Protein AF-A0A7V6E0F8-F1 (afdb_monomer_lite)

Structure (mmCIF, N/CA/C/O backbone):
data_AF-A0A7V6E0F8-F1
#
_entry.id   AF-A0A7V6E0F8-F1
#
loop_
_atom_site.group_PDB
_atom_site.id
_atom_site.type_symbol
_atom_site.label_atom_id
_atom_site.label_alt_id
_atom_site.label_comp_id
_atom_site.label_asym_id
_atom_site.label_e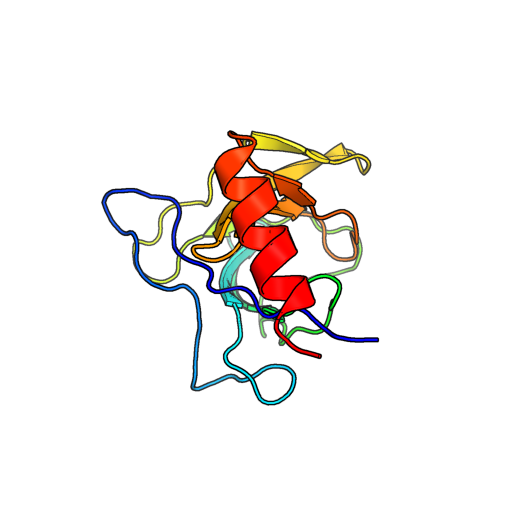ntity_id
_atom_site.label_seq_id
_atom_site.pdbx_PDB_ins_code
_atom_site.Cartn_x
_atom_site.Cartn_y
_atom_site.Cartn_z
_atom_site.occupancy
_atom_site.B_iso_or_equiv
_atom_site.auth_seq_id
_atom_site.auth_comp_id
_atom_site.auth_asym_id
_atom_site.auth_atom_id
_atom_site.pdbx_PDB_model_num
ATOM 1 N N . MET A 1 1 ? -4.487 2.049 -23.190 1.00 54.59 1 MET A N 1
ATOM 2 C CA . MET A 1 1 ? -3.555 2.451 -22.115 1.00 54.59 1 MET A CA 1
ATOM 3 C C . MET A 1 1 ? -3.010 1.185 -21.485 1.00 54.59 1 MET A C 1
ATOM 5 O O . MET A 1 1 ? -3.807 0.317 -21.147 1.00 54.59 1 MET A O 1
ATOM 9 N N . ARG A 1 2 ? -1.687 1.018 -21.435 1.00 66.56 2 ARG A N 1
ATOM 10 C CA . ARG A 1 2 ? -1.066 -0.185 -20.872 1.00 66.56 2 ARG A CA 1
ATOM 11 C C . ARG A 1 2 ? -0.993 -0.015 -19.358 1.00 66.56 2 ARG A C 1
ATOM 13 O O . ARG A 1 2 ? -0.408 0.958 -18.898 1.00 66.56 2 ARG A O 1
ATOM 20 N N . LEU A 1 3 ? -1.631 -0.911 -18.614 1.00 79.12 3 LEU A N 1
ATOM 21 C CA . LEU A 1 3 ? -1.565 -0.913 -17.156 1.00 79.12 3 LEU A CA 1
ATOM 22 C C . LEU A 1 3 ? -0.297 -1.654 -16.729 1.00 79.12 3 LEU A C 1
ATOM 24 O O . LEU A 1 3 ? -0.018 -2.740 -17.239 1.00 79.12 3 LEU A O 1
ATOM 28 N N . PHE A 1 4 ? 0.472 -1.061 -15.820 1.00 88.62 4 PHE A N 1
ATOM 29 C CA . PHE A 1 4 ? 1.694 -1.671 -15.309 1.00 88.62 4 PHE A CA 1
ATOM 30 C C . PHE A 1 4 ? 1.391 -2.468 -14.042 1.00 88.62 4 PHE A C 1
ATOM 32 O O . PHE A 1 4 ? 0.887 -1.906 -13.076 1.00 88.62 4 PHE A O 1
ATOM 39 N N . TYR A 1 5 ? 1.663 -3.770 -14.059 1.00 92.81 5 TYR A N 1
ATOM 40 C CA . TYR A 1 5 ? 1.400 -4.659 -12.929 1.00 92.81 5 TYR A CA 1
ATOM 41 C C . TYR A 1 5 ? 2.552 -4.613 -11.920 1.00 92.81 5 TYR A C 1
ATOM 43 O O . TYR A 1 5 ? 3.710 -4.765 -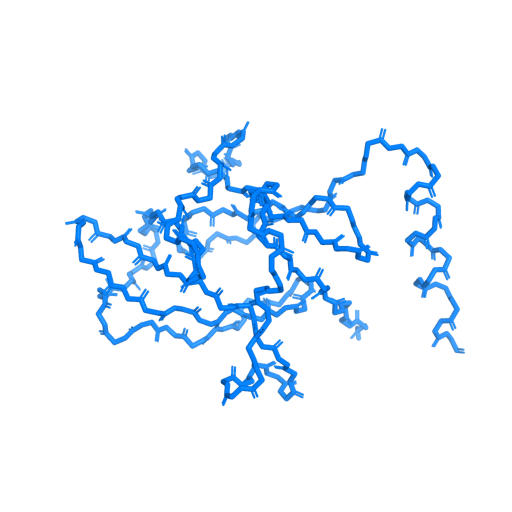12.309 1.00 92.81 5 TYR A O 1
ATOM 51 N N . LEU A 1 6 ? 2.251 -4.405 -10.639 1.00 94.44 6 LEU A N 1
ATOM 52 C CA . LEU A 1 6 ? 3.240 -4.279 -9.571 1.00 94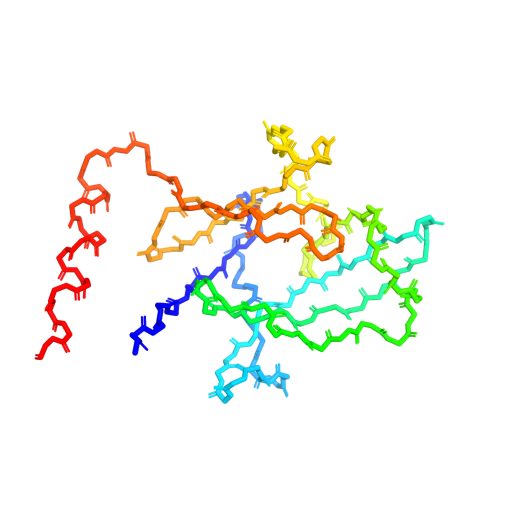.44 6 LEU A CA 1
ATOM 53 C C . LEU A 1 6 ? 3.398 -5.583 -8.792 1.00 94.44 6 LEU A C 1
ATOM 55 O O . LEU A 1 6 ? 2.429 -6.149 -8.295 1.00 94.44 6 LEU A O 1
ATOM 59 N N . GLU A 1 7 ? 4.647 -6.006 -8.609 1.00 95.44 7 GLU A N 1
ATOM 60 C CA . GLU A 1 7 ? 5.000 -7.104 -7.707 1.00 95.44 7 GLU A CA 1
ATOM 61 C C . GLU A 1 7 ? 5.282 -6.543 -6.313 1.00 95.44 7 GLU A C 1
ATOM 63 O O . GLU A 1 7 ? 6.409 -6.151 -5.996 1.00 95.44 7 GLU A O 1
ATOM 68 N N . VAL A 1 8 ? 4.234 -6.448 -5.494 1.00 97.25 8 VAL A N 1
ATOM 69 C CA . VAL A 1 8 ? 4.277 -5.754 -4.201 1.00 97.25 8 VAL A CA 1
ATOM 70 C C . VAL A 1 8 ? 4.577 -6.725 -3.060 1.00 97.25 8 VAL A C 1
ATOM 72 O O . VAL A 1 8 ? 4.036 -7.827 -2.996 1.00 97.25 8 VAL A O 1
ATOM 75 N N . CYS A 1 9 ? 5.450 -6.322 -2.143 1.00 98.06 9 CYS A N 1
ATOM 76 C CA . CYS A 1 9 ? 5.874 -7.087 -0.977 1.00 98.06 9 CYS A CA 1
ATOM 77 C C . CYS A 1 9 ? 5.798 -6.251 0.305 1.00 98.06 9 CYS A C 1
ATOM 79 O O . CYS A 1 9 ? 5.815 -5.016 0.285 1.00 98.06 9 CYS A O 1
ATOM 81 N N . CYS A 1 10 ? 5.737 -6.953 1.436 1.00 98.25 10 CYS A N 1
ATOM 82 C CA . CYS A 1 10 ? 5.777 -6.344 2.754 1.00 98.25 10 CYS A CA 1
ATOM 83 C C . CYS A 1 10 ? 7.111 -5.602 2.955 1.00 98.25 10 CYS A C 1
ATOM 85 O O . CYS A 1 10 ? 8.166 -6.225 2.820 1.00 98.25 10 CYS A O 1
ATOM 87 N N . PRO A 1 11 ? 7.083 -4.314 3.343 1.00 96.56 11 PRO A N 1
ATOM 88 C CA . PRO A 1 11 ? 8.287 -3.507 3.530 1.00 96.56 11 PRO A CA 1
ATOM 89 C C . PRO A 1 11 ? 9.046 -3.827 4.827 1.00 96.56 11 PRO A C 1
ATOM 91 O O . PRO A 1 11 ? 10.110 -3.254 5.063 1.00 96.56 11 PRO A O 1
ATOM 94 N N . ASN A 1 12 ? 8.503 -4.682 5.707 1.00 97.00 12 ASN A N 1
ATOM 95 C CA . ASN A 1 12 ? 9.225 -5.148 6.888 1.00 97.00 12 ASN A CA 1
ATOM 96 C C . ASN A 1 12 ? 10.295 -6.170 6.455 1.00 97.00 12 ASN A C 1
ATOM 98 O O . ASN A 1 12 ? 9.920 -7.254 5.993 1.00 97.00 12 ASN A O 1
ATOM 102 N N . PRO A 1 13 ? 11.600 -5.910 6.686 1.00 94.06 13 PRO A N 1
ATOM 103 C CA . PRO A 1 13 ? 12.680 -6.826 6.311 1.00 94.06 13 PRO A CA 1
ATOM 104 C C . PRO A 1 13 ? 12.596 -8.210 6.969 1.00 94.06 13 PRO A C 1
ATOM 106 O O . PRO A 1 13 ? 13.119 -9.176 6.424 1.00 94.06 13 PRO A O 1
ATOM 109 N N . LYS A 1 14 ? 11.938 -8.328 8.132 1.00 97.44 14 LYS A N 1
ATOM 110 C CA . LYS A 1 14 ? 11.708 -9.622 8.799 1.00 97.44 14 LYS A CA 1
ATOM 111 C C . LYS A 1 14 ? 10.584 -10.437 8.151 1.00 97.44 14 LYS A C 1
ATOM 113 O O . LYS A 1 14 ? 10.488 -11.633 8.405 1.00 97.44 14 LYS A O 1
ATOM 118 N N . CYS A 1 15 ? 9.727 -9.798 7.351 1.00 98.06 15 CYS A N 1
ATOM 119 C CA . CYS A 1 15 ? 8.622 -10.441 6.648 1.00 98.06 15 CYS A CA 1
ATOM 120 C C . CYS A 1 15 ? 8.941 -10.621 5.160 1.00 98.06 15 CYS A C 1
ATOM 122 O O . CYS A 1 15 ? 9.053 -11.755 4.704 1.00 98.06 15 CYS A O 1
ATOM 124 N N . GLY A 1 16 ? 9.062 -9.526 4.397 1.00 96.69 16 GLY A N 1
ATOM 125 C CA . GLY A 1 16 ? 9.423 -9.527 2.970 1.00 96.69 16 GLY A CA 1
ATOM 126 C C . GLY A 1 16 ? 8.514 -10.337 2.030 1.00 96.69 16 GLY A C 1
ATOM 127 O O . GLY A 1 16 ? 8.836 -10.489 0.848 1.00 96.69 16 GLY A O 1
ATOM 128 N N . LYS A 1 17 ? 7.402 -10.892 2.530 1.00 98.06 17 LYS A N 1
ATOM 129 C CA . LYS A 1 17 ? 6.489 -11.743 1.759 1.00 98.06 17 LYS A CA 1
ATOM 130 C C . LYS A 1 17 ? 5.753 -10.932 0.696 1.00 98.06 17 LYS A C 1
ATOM 132 O O . LYS A 1 17 ? 5.511 -9.739 0.882 1.00 98.06 17 LYS A O 1
ATOM 137 N N . SER A 1 18 ? 5.406 -11.603 -0.404 1.00 98.12 18 SER A N 1
ATOM 138 C CA . SER A 1 18 ? 4.487 -11.060 -1.408 1.00 98.12 18 SER A CA 1
ATOM 139 C C . SER A 1 18 ? 3.191 -10.643 -0.730 1.00 98.12 18 SER A C 1
ATOM 141 O O . SER A 1 18 ? 2.719 -11.370 0.130 1.00 98.12 18 SER A O 1
ATOM 143 N N . LEU A 1 19 ? 2.644 -9.494 -1.112 1.00 98.44 19 LEU A N 1
ATOM 144 C CA . LEU A 1 19 ? 1.311 -9.051 -0.702 1.00 98.44 19 LEU A CA 1
ATOM 145 C C . LEU A 1 19 ? 0.277 -9.300 -1.807 1.00 98.44 19 LEU A C 1
ATOM 147 O O . LEU A 1 19 ? -0.816 -8.748 -1.763 1.00 98.44 19 LEU A O 1
ATOM 151 N N . LEU A 1 20 ? 0.649 -10.073 -2.828 1.00 98.31 20 LEU A N 1
ATOM 152 C CA . LEU A 1 20 ? -0.249 -10.465 -3.902 1.00 98.31 20 LEU A CA 1
ATOM 153 C C . LEU A 1 20 ? -1.053 -11.705 -3.511 1.00 98.31 20 LEU A C 1
ATOM 155 O O . LEU A 1 20 ? -0.468 -12.688 -3.056 1.00 98.31 20 LEU A O 1
ATOM 159 N N . ASP A 1 21 ? -2.360 -11.649 -3.740 1.00 98.44 21 ASP A N 1
ATOM 160 C CA . ASP A 1 21 ? -3.316 -12.718 -3.475 1.00 98.44 21 ASP A CA 1
ATOM 161 C C . ASP A 1 21 ? -3.924 -13.246 -4.781 1.00 98.44 21 ASP A C 1
ATOM 163 O O . ASP A 1 21 ? -4.464 -12.482 -5.586 1.00 98.44 21 ASP A O 1
ATOM 167 N N . GLU A 1 22 ? -3.789 -14.553 -5.005 1.00 97.88 22 GLU A N 1
ATOM 168 C CA . GLU A 1 22 ? -4.253 -15.246 -6.217 1.00 97.88 22 GLU A CA 1
ATOM 169 C C . GLU A 1 22 ? -5.746 -15.605 -6.144 1.00 97.88 22 GLU A C 1
ATOM 171 O O . GLU A 1 22 ? -6.404 -15.713 -7.181 1.00 97.88 22 GLU A O 1
ATOM 176 N N . ASP A 1 23 ? -6.284 -15.761 -4.933 1.00 98.12 23 ASP A N 1
ATOM 177 C CA . ASP A 1 23 ? -7.639 -16.265 -4.695 1.00 98.12 23 ASP A CA 1
ATOM 178 C C . ASP A 1 23 ? -8.710 -15.177 -4.893 1.00 98.12 23 ASP A C 1
ATOM 180 O O . ASP A 1 23 ? -9.837 -15.475 -5.297 1.00 98.12 23 ASP A O 1
ATOM 184 N N . HIS A 1 24 ? -8.349 -13.904 -4.702 1.00 98.19 24 HIS A N 1
ATOM 185 C CA . HIS A 1 24 ? -9.240 -12.748 -4.845 1.00 98.19 24 HIS A CA 1
ATOM 186 C C . HIS A 1 24 ? -8.749 -11.792 -5.942 1.00 98.19 24 HIS A C 1
ATOM 188 O O . HIS A 1 24 ? -8.330 -10.661 -5.664 1.00 98.19 24 HIS A O 1
ATOM 194 N N . PRO A 1 25 ? -8.776 -12.200 -7.223 1.00 97.62 25 PRO A N 1
ATOM 195 C CA . PRO A 1 25 ? -8.198 -11.409 -8.294 1.00 97.62 25 PRO A CA 1
ATOM 196 C C . PRO A 1 25 ? -8.984 -10.119 -8.558 1.00 97.62 25 PRO A C 1
ATOM 198 O O . PRO A 1 25 ? -10.209 -10.109 -8.685 1.00 97.62 25 PRO A O 1
ATOM 201 N N . VAL A 1 26 ? -8.259 -9.023 -8.789 1.00 97.25 26 VAL A N 1
ATOM 202 C CA . VAL A 1 26 ? -8.815 -7.759 -9.290 1.00 97.25 26 VAL A CA 1
ATOM 203 C C . VAL A 1 26 ? -8.313 -7.556 -10.717 1.00 97.25 26 VAL A C 1
ATOM 205 O O . VAL A 1 26 ? -7.116 -7.587 -10.987 1.00 97.25 26 VAL A O 1
ATOM 208 N N . ARG A 1 27 ? -9.238 -7.374 -11.670 1.00 91.62 27 ARG A N 1
ATOM 209 C CA . ARG A 1 27 ? -8.945 -7.349 -13.122 1.00 91.62 27 ARG A CA 1
ATOM 210 C C . ARG A 1 27 ? -8.245 -8.611 -13.647 1.00 91.62 27 ARG A C 1
ATOM 212 O O . ARG A 1 27 ? -7.368 -8.516 -14.504 1.00 91.62 27 ARG A O 1
ATOM 219 N N . ASN A 1 28 ? -8.670 -9.787 -13.183 1.00 93.00 28 ASN A N 1
ATOM 220 C CA . ASN A 1 28 ? -8.124 -11.085 -13.609 1.00 93.00 28 ASN A CA 1
ATOM 221 C C . ASN A 1 28 ? -6.612 -11.224 -13.346 1.00 93.00 28 ASN A C 1
ATOM 223 O O . ASN A 1 28 ? -5.907 -11.928 -14.072 1.00 93.00 28 ASN A O 1
ATOM 227 N N . LYS A 1 29 ? -6.104 -10.505 -12.343 1.00 96.25 29 LYS A N 1
ATOM 228 C CA . LYS A 1 29 ? -4.735 -10.605 -11.852 1.00 96.25 29 LYS A CA 1
ATOM 229 C C . LYS A 1 29 ? -4.732 -10.657 -10.329 1.00 96.25 29 LYS A C 1
ATOM 231 O O . LYS A 1 29 ? -5.677 -10.133 -9.731 1.00 96.25 29 LYS A O 1
ATOM 236 N N . PRO A 1 30 ? -3.680 -11.230 -9.725 1.00 98.19 30 PRO A N 1
ATOM 237 C CA . PRO A 1 30 ? -3.560 -11.273 -8.276 1.00 98.19 30 PRO A CA 1
ATOM 238 C C . PRO A 1 30 ? -3.632 -9.860 -7.706 1.00 98.19 30 PRO A C 1
ATOM 240 O O . PRO A 1 30 ? -3.000 -8.938 -8.244 1.00 98.19 30 PRO A O 1
ATOM 243 N N . SER A 1 31 ? -4.452 -9.684 -6.680 1.00 98.31 31 SER A N 1
ATOM 244 C CA . SER A 1 31 ? -4.716 -8.391 -6.055 1.00 98.31 31 SER A CA 1
ATOM 245 C C . SER A 1 31 ? -3.708 -8.104 -4.948 1.00 98.31 31 SER A C 1
ATOM 247 O O . SER A 1 31 ? -3.076 -9.007 -4.421 1.00 98.31 31 SER A O 1
ATOM 249 N N . LEU A 1 32 ? -3.532 -6.835 -4.594 1.00 98.06 32 LEU A N 1
ATOM 250 C CA . LEU A 1 32 ? -2.773 -6.433 -3.417 1.00 98.06 32 LEU A CA 1
ATOM 251 C C . LEU A 1 32 ? -3.653 -6.608 -2.172 1.00 98.06 32 LEU A C 1
ATOM 253 O O . LEU A 1 32 ? -4.562 -5.810 -1.942 1.00 98.06 32 LEU A O 1
ATOM 257 N N . TYR A 1 33 ? -3.358 -7.628 -1.374 1.00 98.69 33 TYR A N 1
ATOM 258 C CA . TYR A 1 33 ? -4.068 -7.973 -0.148 1.00 98.69 33 TYR A CA 1
ATOM 259 C C . TYR A 1 33 ? -3.440 -7.297 1.073 1.00 98.69 33 TYR A C 1
ATOM 261 O O . TYR A 1 33 ? -2.245 -7.432 1.355 1.00 98.69 33 TYR A O 1
ATOM 269 N N . LEU A 1 34 ? -4.265 -6.547 1.801 1.00 98.69 34 LEU A N 1
ATOM 270 C CA . LEU A 1 34 ? -3.903 -5.834 3.021 1.00 98.69 34 LEU A CA 1
ATOM 271 C C . LEU A 1 34 ? -4.999 -6.006 4.074 1.00 98.69 34 LEU A C 1
ATOM 273 O O . LEU A 1 34 ? -6.165 -6.225 3.753 1.00 98.69 34 LEU A O 1
ATOM 277 N N . ILE A 1 35 ? -4.633 -5.811 5.337 1.00 98.69 35 ILE A N 1
ATOM 278 C CA . ILE A 1 35 ? -5.614 -5.605 6.404 1.00 98.69 35 ILE A CA 1
ATOM 279 C C . ILE A 1 35 ? -5.800 -4.103 6.592 1.00 98.69 35 ILE A C 1
ATOM 281 O O . ILE A 1 35 ? -4.818 -3.363 6.696 1.00 98.69 35 ILE A O 1
ATOM 285 N N . VAL A 1 36 ? -7.048 -3.652 6.654 1.00 98.38 36 VAL A N 1
ATOM 286 C CA . VAL A 1 36 ? -7.405 -2.280 7.028 1.00 98.38 36 VAL A CA 1
ATOM 287 C C . VAL A 1 36 ? -7.886 -2.236 8.464 1.00 98.38 36 VAL A C 1
ATOM 289 O O . VAL A 1 36 ? -8.502 -3.183 8.943 1.00 98.38 36 VAL A O 1
ATOM 292 N N . ASP A 1 37 ? -7.635 -1.123 9.139 1.00 98.56 37 ASP A N 1
ATOM 293 C CA . ASP A 1 37 ? -8.205 -0.808 10.446 1.00 98.56 37 ASP A CA 1
ATOM 294 C C . ASP A 1 37 ? -8.811 0.595 10.393 1.00 98.56 37 ASP A C 1
ATOM 296 O O . ASP A 1 37 ? -8.130 1.567 10.036 1.00 98.56 37 ASP A O 1
ATOM 300 N N . LYS A 1 38 ? -10.095 0.685 10.735 1.00 98.00 38 LYS A N 1
ATOM 301 C CA . LYS A 1 38 ? -10.809 1.941 10.957 1.00 98.00 38 LYS A CA 1
ATOM 302 C C . LYS A 1 38 ? -11.328 1.913 12.385 1.00 98.00 38 LYS A C 1
ATOM 304 O O . LYS A 1 38 ? -12.195 1.110 12.714 1.00 98.00 38 LYS A O 1
ATOM 309 N N . GLU A 1 39 ? -10.776 2.784 13.225 1.00 96.12 39 GLU A N 1
ATOM 310 C CA . GLU A 1 39 ? -11.212 2.952 14.619 1.00 96.12 39 GLU A CA 1
ATOM 311 C C . GLU A 1 39 ? -11.195 1.635 15.427 1.00 96.12 39 GLU A C 1
ATOM 313 O O . GLU A 1 39 ? -12.037 1.408 16.292 1.00 96.12 39 GLU A O 1
ATOM 318 N N . GLY A 1 40 ? -10.221 0.755 15.156 1.00 96.94 40 GLY A N 1
ATOM 319 C CA . GLY A 1 40 ? -10.065 -0.533 15.836 1.00 96.94 40 GLY A CA 1
ATOM 320 C C . GLY A 1 40 ? -10.886 -1.682 15.243 1.00 96.94 40 GLY A C 1
ATOM 321 O O . GLY A 1 40 ? -10.715 -2.824 15.670 1.00 96.94 40 GLY A O 1
ATOM 322 N N . VAL A 1 41 ? -11.743 -1.416 14.254 1.00 98.19 41 VAL A N 1
ATOM 323 C CA . VAL A 1 41 ? -12.441 -2.453 13.485 1.00 98.19 41 VAL A CA 1
ATOM 324 C C . VAL A 1 41 ? -11.590 -2.819 12.277 1.00 98.19 41 VAL A C 1
ATOM 326 O O . VAL A 1 41 ? -11.180 -1.943 11.511 1.00 98.19 41 VAL A O 1
ATOM 329 N N . ARG A 1 42 ? -11.311 -4.115 12.116 1.00 98.19 42 ARG A N 1
ATOM 330 C CA . ARG A 1 42 ? -10.430 -4.633 11.067 1.00 98.19 42 ARG A CA 1
ATOM 331 C C . ARG A 1 42 ? -11.190 -5.376 9.986 1.00 98.19 42 ARG A C 1
ATOM 333 O O . ARG A 1 42 ? -12.122 -6.109 10.296 1.00 98.19 42 ARG A O 1
ATOM 340 N N . GLY A 1 43 ? -10.704 -5.232 8.760 1.00 98.31 43 GLY A N 1
ATOM 341 C CA . GLY A 1 43 ? -11.222 -5.912 7.582 1.00 98.31 43 GLY A CA 1
ATOM 342 C C . GLY A 1 43 ? -10.128 -6.236 6.576 1.00 98.31 43 GLY A C 1
ATOM 343 O O . GLY A 1 43 ? -9.026 -5.686 6.628 1.00 98.31 43 GLY A O 1
ATOM 344 N N . GLU A 1 44 ? -10.445 -7.126 5.649 1.00 98.56 44 GLU A N 1
ATOM 345 C CA . GLU A 1 44 ? -9.574 -7.503 4.539 1.00 98.56 44 GLU A CA 1
ATOM 346 C C . GLU A 1 44 ? -9.892 -6.639 3.321 1.00 98.56 44 GLU A C 1
ATOM 348 O O . GLU A 1 44 ? -11.052 -6.485 2.951 1.00 98.56 44 GLU A O 1
ATOM 353 N N . ILE A 1 45 ? -8.871 -6.055 2.696 1.00 98.50 45 ILE A N 1
ATOM 354 C CA . ILE A 1 45 ? -9.035 -5.288 1.460 1.00 98.50 45 ILE A CA 1
ATOM 355 C C . ILE A 1 45 ? -8.142 -5.863 0.369 1.00 98.50 45 ILE A C 1
ATOM 357 O O . ILE A 1 45 ? -6.978 -6.197 0.606 1.00 98.50 45 ILE A O 1
ATOM 361 N N . PHE A 1 46 ? -8.677 -5.904 -0.847 1.00 98.50 46 PHE A N 1
ATOM 362 C CA . PHE A 1 46 ? -7.961 -6.379 -2.024 1.00 98.50 46 PHE A CA 1
ATOM 363 C C . PHE A 1 46 ? -7.934 -5.267 -3.064 1.00 98.50 46 PHE A C 1
ATOM 365 O O . PHE A 1 46 ? -8.944 -4.951 -3.695 1.00 98.50 46 PHE A O 1
ATOM 372 N N . LEU A 1 47 ? -6.785 -4.620 -3.220 1.00 97.50 47 LEU A N 1
ATOM 373 C CA . LEU A 1 47 ? -6.587 -3.518 -4.156 1.00 97.50 47 LEU A CA 1
ATOM 374 C C . LEU A 1 47 ? -6.100 -4.048 -5.506 1.00 97.50 47 LEU A C 1
ATOM 376 O O . LEU A 1 47 ? -5.426 -5.072 -5.586 1.00 97.50 47 LEU A O 1
ATOM 380 N N . SER A 1 48 ? -6.377 -3.333 -6.592 1.00 96.75 48 SER A N 1
ATOM 381 C CA . SER A 1 48 ? -5.688 -3.612 -7.850 1.00 96.75 48 SER A CA 1
ATOM 382 C C . SER A 1 48 ? -4.178 -3.427 -7.688 1.00 96.75 48 SER A C 1
ATOM 384 O O . SER A 1 48 ? -3.719 -2.410 -7.173 1.00 96.75 48 SER A O 1
ATOM 386 N N . ALA A 1 49 ? -3.399 -4.397 -8.165 1.00 96.12 49 ALA A N 1
ATOM 387 C CA . ALA A 1 49 ? -1.943 -4.282 -8.239 1.00 96.12 49 ALA A CA 1
ATOM 388 C C . ALA A 1 49 ? -1.471 -3.585 -9.531 1.00 96.12 49 ALA A C 1
ATOM 390 O O . ALA A 1 49 ? -0.272 -3.451 -9.770 1.00 96.12 49 ALA A O 1
ATOM 391 N N . PHE A 1 50 ? -2.391 -3.128 -10.383 1.00 94.88 50 PHE A N 1
ATOM 392 C CA . PHE A 1 50 ? -2.044 -2.287 -11.521 1.00 94.88 50 PHE A CA 1
ATOM 393 C C . PHE A 1 50 ? -1.842 -0.833 -11.084 1.00 94.88 50 PHE A C 1
ATOM 395 O O . PHE A 1 50 ? -2.710 -0.239 -10.447 1.00 94.88 50 PHE A O 1
ATOM 402 N N . TYR A 1 51 ? -0.719 -0.234 -11.480 1.00 92.00 51 TYR A N 1
ATOM 403 C CA . TYR A 1 51 ? -0.483 1.194 -11.287 1.00 92.00 51 TYR A CA 1
ATOM 404 C C . TYR A 1 51 ? -1.549 2.017 -12.029 1.00 92.00 51 TYR A C 1
ATOM 406 O O . TYR A 1 51 ? -1.871 1.713 -13.182 1.00 92.00 51 TYR A O 1
ATOM 414 N N . ASP A 1 52 ? -2.071 3.053 -11.369 1.00 90.38 52 ASP A N 1
ATOM 415 C CA . ASP A 1 52 ? -3.180 3.904 -11.828 1.00 90.38 52 ASP A CA 1
ATOM 416 C C . ASP A 1 52 ? -4.541 3.195 -12.014 1.00 90.38 52 ASP A C 1
ATOM 418 O O . ASP A 1 52 ? -5.415 3.652 -12.753 1.00 90.38 52 ASP A O 1
ATOM 422 N N . ASP A 1 53 ? -4.763 2.077 -11.312 1.00 92.75 53 ASP A N 1
ATOM 423 C CA . ASP A 1 53 ? -6.069 1.424 -11.233 1.00 92.75 53 ASP A CA 1
ATOM 424 C C . ASP A 1 53 ? -6.620 1.403 -9.803 1.00 92.75 53 ASP A C 1
ATOM 426 O O . ASP A 1 53 ? -6.009 0.885 -8.876 1.00 92.75 53 ASP A O 1
ATOM 430 N N . TYR A 1 54 ? -7.827 1.938 -9.634 1.00 93.31 54 TYR A N 1
ATOM 431 C CA . TYR A 1 54 ? -8.437 2.172 -8.319 1.00 93.31 54 TYR A CA 1
ATOM 432 C C . TYR A 1 54 ? -9.545 1.173 -7.975 1.00 93.31 54 TYR A C 1
ATOM 434 O O . TYR A 1 54 ? -10.336 1.420 -7.066 1.00 93.31 54 TYR A O 1
ATOM 442 N N . LYS A 1 55 ? -9.656 0.075 -8.730 1.00 95.25 55 LYS A N 1
ATOM 443 C CA . LYS A 1 55 ? -10.586 -1.006 -8.396 1.00 95.25 55 LYS A CA 1
ATOM 444 C C . LYS A 1 55 ? -10.109 -1.736 -7.144 1.00 95.25 55 LYS A C 1
ATOM 446 O O . LYS A 1 55 ? -8.912 -1.961 -6.975 1.00 95.25 55 LYS A O 1
ATOM 451 N N . CYS A 1 56 ? -11.054 -2.137 -6.308 1.00 96.88 56 CYS A N 1
ATOM 452 C CA . CYS A 1 56 ? -10.796 -2.949 -5.132 1.00 96.88 56 CYS A CA 1
ATOM 453 C C . CYS A 1 56 ? -12.014 -3.803 -4.782 1.00 96.88 56 CYS A C 1
ATOM 455 O O . CYS A 1 56 ? -13.130 -3.499 -5.210 1.00 96.88 56 CYS A O 1
ATOM 457 N N . ILE A 1 57 ? -11.778 -4.846 -3.996 1.00 98.12 57 ILE A N 1
ATOM 458 C CA . ILE A 1 57 ? -12.795 -5.525 -3.197 1.00 98.12 57 ILE A CA 1
ATOM 459 C C . ILE A 1 57 ? -12.676 -4.918 -1.799 1.00 98.12 57 ILE A C 1
ATOM 461 O O . ILE A 1 57 ? -11.596 -4.942 -1.204 1.00 98.12 57 ILE A O 1
ATOM 465 N N . GLU A 1 58 ? -13.746 -4.268 -1.349 1.00 97.44 58 GLU A N 1
ATOM 466 C CA . GLU A 1 58 ? -13.819 -3.650 -0.021 1.00 97.44 58 GLU A CA 1
ATOM 467 C C . GLU A 1 58 ? -14.018 -4.728 1.051 1.00 97.44 58 GLU A C 1
ATOM 469 O O . GLU A 1 58 ? -14.587 -5.778 0.740 1.00 97.44 58 GLU A O 1
ATOM 474 N N . PRO A 1 59 ? -13.617 -4.463 2.302 1.00 97.38 59 PRO A N 1
ATOM 475 C CA . PRO A 1 59 ? -14.013 -5.306 3.422 1.00 97.38 59 PRO A CA 1
ATOM 476 C C . PRO A 1 59 ? -15.531 -5.263 3.654 1.00 97.38 59 PRO A C 1
ATOM 478 O O . PRO A 1 59 ? -16.163 -4.229 3.430 1.00 97.38 59 PRO A O 1
ATOM 481 N N . ASP A 1 60 ? -16.091 -6.347 4.195 1.00 93.94 60 ASP A N 1
ATOM 482 C CA . ASP A 1 60 ? -17.475 -6.362 4.696 1.00 93.94 60 ASP A CA 1
ATOM 483 C C . ASP A 1 60 ? -17.646 -5.410 5.896 1.00 93.94 60 ASP A C 1
ATOM 485 O O . ASP A 1 60 ? -18.620 -4.666 5.985 1.00 93.94 60 ASP A O 1
ATOM 489 N N . GLU A 1 61 ? -16.660 -5.397 6.796 1.00 95.44 61 GLU A N 1
ATOM 490 C CA . GLU A 1 61 ? -16.513 -4.452 7.903 1.00 95.44 61 GLU A CA 1
ATOM 491 C C . GLU A 1 61 ? -15.022 -4.120 8.082 1.00 95.44 61 GLU A C 1
ATOM 493 O O . GLU A 1 61 ? -14.181 -5.008 7.929 1.00 95.44 61 GLU A O 1
ATOM 498 N N . PRO A 1 62 ? -14.646 -2.883 8.440 1.00 97.12 62 PRO A N 1
ATOM 499 C CA . PRO A 1 62 ? -15.516 -1.733 8.663 1.00 97.12 62 PRO A CA 1
ATOM 500 C C . PRO A 1 62 ? -16.060 -1.145 7.358 1.00 97.12 62 PRO A C 1
ATOM 502 O O . PRO A 1 62 ? -15.354 -1.106 6.352 1.00 97.12 62 PRO A O 1
ATOM 505 N N . ASN A 1 63 ? -17.263 -0.567 7.399 1.00 96.44 63 ASN A N 1
ATOM 506 C CA . ASN A 1 63 ? -17.750 0.252 6.285 1.00 96.44 63 ASN A CA 1
ATOM 507 C C . ASN A 1 63 ? -16.813 1.454 6.026 1.00 96.44 63 ASN A C 1
ATOM 509 O O . ASN A 1 63 ? -16.660 2.344 6.879 1.00 96.44 63 ASN A O 1
ATOM 513 N N . LEU A 1 64 ? -16.200 1.481 4.839 1.00 97.00 64 LEU A N 1
ATOM 514 C CA . LEU A 1 64 ? -15.278 2.523 4.386 1.00 97.00 64 LEU A CA 1
ATOM 515 C C . LEU A 1 64 ? -16.006 3.548 3.509 1.00 97.00 64 LEU A C 1
ATOM 517 O O . LEU A 1 64 ? -16.310 3.305 2.341 1.00 97.00 64 LEU A O 1
ATOM 521 N N . LEU A 1 65 ? -16.233 4.739 4.052 1.00 96.75 65 LEU A N 1
ATOM 522 C CA . LEU A 1 65 ? -16.845 5.857 3.348 1.00 96.75 65 LEU A CA 1
ATOM 523 C C . LEU A 1 65 ? -15.783 6.726 2.653 1.00 96.75 65 LEU A C 1
ATOM 525 O O . LEU A 1 65 ? -14.634 6.812 3.100 1.00 96.75 65 LEU A O 1
ATOM 529 N N . PRO A 1 66 ? -16.141 7.421 1.557 1.00 96.38 66 PRO A N 1
ATOM 530 C CA . PRO A 1 66 ? -15.249 8.389 0.931 1.00 96.38 66 PRO A CA 1
ATOM 531 C C . PRO A 1 66 ? -14.727 9.417 1.941 1.00 96.38 66 PRO A C 1
ATOM 533 O O . PRO A 1 66 ? -15.501 10.074 2.631 1.00 96.38 66 PRO A O 1
ATOM 536 N N . GLY A 1 67 ? -13.405 9.590 1.993 1.00 96.88 67 GLY A N 1
ATOM 537 C CA . GLY A 1 67 ? -12.753 10.521 2.912 1.00 96.88 67 GLY A CA 1
ATOM 538 C C . GLY A 1 67 ? -12.255 9.903 4.218 1.00 96.88 67 GLY A C 1
ATOM 539 O O . GLY A 1 67 ? -11.408 10.539 4.852 1.00 96.88 67 GLY A O 1
ATOM 540 N N . ASP A 1 68 ? -12.677 8.686 4.570 1.00 98.06 68 ASP A N 1
ATOM 541 C CA . ASP A 1 68 ? -12.157 7.965 5.736 1.00 98.06 68 ASP A CA 1
ATOM 542 C C . ASP A 1 68 ? -10.645 7.776 5.644 1.00 98.06 68 ASP A C 1
ATOM 544 O O . ASP A 1 68 ? -10.101 7.571 4.557 1.00 98.06 68 ASP A O 1
ATOM 548 N N . VAL A 1 69 ? -9.965 7.840 6.787 1.00 98.25 69 VAL A N 1
ATOM 549 C CA . VAL A 1 69 ? -8.528 7.576 6.910 1.00 98.25 69 VAL A CA 1
ATOM 550 C C . VAL A 1 69 ? -8.355 6.281 7.689 1.00 98.25 69 VAL A C 1
ATOM 552 O O . VAL A 1 69 ? -8.821 6.181 8.821 1.00 98.25 69 VAL A O 1
ATOM 555 N N . VAL A 1 70 ? -7.690 5.302 7.078 1.00 98.38 70 VAL A N 1
ATOM 556 C CA . VAL A 1 70 ? -7.481 3.971 7.662 1.00 98.38 70 VAL A CA 1
ATOM 557 C C . VAL A 1 70 ? -6.010 3.704 7.941 1.00 98.38 70 VAL A C 1
ATOM 559 O O . VAL A 1 70 ? -5.120 4.336 7.371 1.00 98.38 70 VAL A O 1
ATOM 562 N N . ARG A 1 71 ? -5.740 2.724 8.795 1.00 98.69 71 ARG A N 1
ATOM 563 C CA . ARG A 1 71 ? -4.404 2.139 8.934 1.00 98.69 71 ARG A CA 1
ATOM 564 C C . ARG A 1 71 ? -4.332 0.883 8.076 1.00 98.69 71 ARG A C 1
ATOM 566 O O . ARG A 1 71 ? -5.323 0.169 7.950 1.00 98.69 71 ARG A O 1
ATOM 573 N N . PHE A 1 72 ? -3.169 0.618 7.493 1.00 98.62 72 PHE A N 1
ATOM 574 C CA . PHE A 1 72 ? -2.927 -0.582 6.693 1.00 98.62 72 PHE A CA 1
ATOM 575 C C . PHE A 1 72 ? -1.922 -1.485 7.392 1.00 98.62 72 PHE A C 1
ATOM 577 O O . PHE A 1 72 ? -0.932 -0.996 7.931 1.00 98.62 72 PHE A O 1
ATOM 584 N N . PHE A 1 73 ? -2.135 -2.793 7.323 1.00 98.75 73 PHE A N 1
ATOM 585 C CA . PHE A 1 73 ? -1.254 -3.794 7.912 1.00 98.75 73 PHE A CA 1
ATOM 586 C C . PHE A 1 73 ? -0.947 -4.902 6.914 1.00 98.75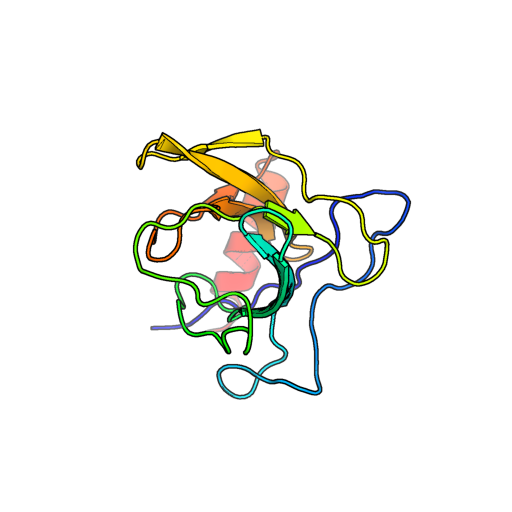 73 PHE A C 1
ATOM 588 O O . PHE A 1 73 ? -1.743 -5.219 6.026 1.00 98.75 73 PHE A O 1
ATOM 595 N N . CYS A 1 74 ? 0.219 -5.514 7.093 1.00 98.62 74 CYS A N 1
ATOM 596 C CA . CYS A 1 74 ? 0.593 -6.722 6.376 1.00 98.62 74 CYS A CA 1
ATOM 597 C C . CYS A 1 74 ? -0.234 -7.917 6.891 1.00 98.62 74 CYS A C 1
ATOM 599 O O . CYS A 1 74 ? -0.169 -8.206 8.089 1.00 98.62 74 CYS A O 1
ATOM 601 N N . PRO A 1 75 ? -0.926 -8.676 6.024 1.00 98.38 75 PRO A N 1
ATOM 602 C CA . PRO A 1 75 ? -1.702 -9.846 6.435 1.00 98.38 75 PRO A CA 1
ATOM 603 C C . PRO A 1 75 ? -0.825 -11.009 6.923 1.00 98.38 75 PRO A C 1
ATOM 605 O O . PRO A 1 75 ? -1.301 -11.904 7.612 1.00 98.38 75 PRO A O 1
ATOM 608 N N . HIS A 1 76 ? 0.474 -11.011 6.605 1.00 98.31 76 HIS A N 1
ATOM 609 C CA . HIS A 1 76 ? 1.362 -12.121 6.956 1.00 98.31 76 HIS A CA 1
ATOM 610 C C . HIS A 1 76 ? 2.105 -11.959 8.281 1.00 98.31 76 HIS A C 1
ATOM 612 O O . HIS A 1 76 ? 2.406 -12.964 8.922 1.00 98.31 76 HIS A O 1
ATOM 618 N N . CYS A 1 77 ? 2.485 -10.734 8.653 1.00 98.25 77 CYS A N 1
ATOM 619 C CA . CYS A 1 77 ? 3.187 -10.472 9.916 1.00 98.25 77 CYS A CA 1
ATOM 620 C C . CYS A 1 77 ? 2.365 -9.646 10.907 1.00 98.25 77 CYS A C 1
ATOM 622 O O . CYS A 1 77 ? 2.748 -9.563 12.067 1.00 98.25 77 CYS A O 1
ATOM 624 N N . GLY A 1 78 ? 1.253 -9.047 10.472 1.00 98.06 78 GLY A N 1
ATOM 625 C CA . GLY A 1 78 ? 0.397 -8.216 11.315 1.00 98.06 78 GLY A CA 1
ATOM 626 C C . GLY A 1 78 ? 0.963 -6.830 11.630 1.00 98.06 78 GLY A C 1
ATOM 627 O O . GLY A 1 78 ? 0.295 -6.065 12.321 1.00 98.06 78 GLY A O 1
ATOM 628 N N . ASP A 1 79 ? 2.154 -6.487 11.130 1.00 98.19 79 ASP A N 1
ATOM 629 C CA . ASP A 1 79 ? 2.742 -5.164 11.339 1.00 98.19 79 ASP A CA 1
ATOM 630 C C . ASP A 1 79 ? 2.016 -4.097 10.523 1.00 98.19 79 ASP A C 1
ATOM 632 O O . ASP A 1 79 ? 1.629 -4.319 9.369 1.00 98.19 79 ASP A O 1
ATOM 636 N N . GLU A 1 80 ? 1.886 -2.913 11.119 1.00 98.44 80 GLU A N 1
ATOM 637 C CA . GLU A 1 80 ? 1.398 -1.728 10.424 1.00 98.44 80 GLU A CA 1
ATOM 638 C C . GLU A 1 80 ? 2.390 -1.311 9.336 1.00 98.44 80 GLU A C 1
ATOM 640 O O . GLU A 1 80 ? 3.609 -1.304 9.539 1.00 98.44 80 GLU A O 1
ATOM 645 N N . LEU A 1 81 ? 1.866 -0.947 8.168 1.00 98.31 81 LEU A N 1
ATOM 646 C CA . LEU A 1 81 ? 2.687 -0.418 7.095 1.00 98.31 81 LEU A CA 1
ATOM 647 C C . LEU A 1 81 ? 3.268 0.946 7.503 1.00 98.31 81 LEU A C 1
ATOM 649 O O . LEU A 1 81 ? 2.546 1.800 8.021 1.00 98.31 81 LEU A O 1
ATOM 653 N N . PRO A 1 82 ? 4.562 1.197 7.244 1.00 97.69 82 PRO A N 1
ATOM 654 C CA . PRO A 1 82 ? 5.232 2.395 7.723 1.00 97.69 82 PRO A CA 1
ATOM 655 C C . PRO A 1 82 ? 4.666 3.650 7.057 1.00 97.69 82 PRO A C 1
ATOM 657 O O . PRO A 1 82 ? 4.682 3.773 5.828 1.00 97.69 82 PRO A O 1
ATOM 660 N N . ILE A 1 83 ? 4.230 4.604 7.882 1.00 97.50 83 ILE A N 1
ATOM 661 C CA . ILE A 1 83 ? 3.923 5.968 7.452 1.00 97.50 83 ILE A CA 1
ATOM 662 C C . ILE A 1 83 ? 5.240 6.694 7.188 1.00 97.50 83 ILE A C 1
ATOM 664 O O . ILE A 1 83 ? 6.145 6.693 8.018 1.00 97.50 83 ILE A O 1
ATOM 668 N N . ILE A 1 84 ? 5.340 7.317 6.024 1.00 95.31 84 ILE A N 1
ATOM 669 C CA . ILE A 1 84 ? 6.594 7.892 5.515 1.00 95.31 84 ILE A CA 1
ATOM 670 C C . ILE A 1 84 ? 6.519 9.398 5.280 1.00 95.31 84 ILE A C 1
ATOM 672 O O . ILE A 1 84 ? 7.527 10.087 5.395 1.00 95.31 84 ILE A O 1
ATOM 676 N N . ASP A 1 85 ? 5.343 9.907 4.927 1.00 96.31 85 ASP A N 1
ATOM 677 C CA . ASP A 1 85 ? 5.092 11.317 4.670 1.00 96.31 85 ASP A CA 1
ATOM 678 C C . ASP A 1 85 ? 3.577 11.591 4.637 1.00 96.31 85 ASP A C 1
ATOM 680 O O . ASP A 1 85 ? 2.736 10.716 4.887 1.00 96.31 85 ASP A O 1
ATOM 684 N N . THR A 1 86 ? 3.238 12.839 4.328 1.00 97.38 86 THR A N 1
ATOM 685 C CA . THR A 1 86 ? 1.865 13.323 4.223 1.00 97.38 86 THR A CA 1
ATOM 686 C C . THR A 1 86 ? 1.490 13.512 2.756 1.00 97.38 86 THR A C 1
ATOM 688 O O . THR A 1 86 ? 2.190 14.178 1.994 1.00 97.38 86 THR A O 1
ATOM 691 N N . CYS A 1 87 ? 0.342 12.967 2.358 1.00 97.44 87 CYS A N 1
ATOM 692 C CA . CYS A 1 87 ? -0.227 13.134 1.025 1.00 97.44 87 CYS A CA 1
ATOM 693 C C . CYS A 1 87 ? -0.599 14.603 0.750 1.00 97.44 87 CYS A C 1
ATOM 695 O O . CYS A 1 87 ? -0.880 15.380 1.665 1.00 97.44 87 CYS A O 1
ATOM 697 N N . TYR A 1 88 ? -0.746 14.966 -0.527 1.00 95.69 88 TYR A N 1
ATOM 698 C CA . TYR A 1 88 ? -1.325 16.248 -0.940 1.00 95.69 88 TYR A CA 1
ATOM 699 C C . TYR A 1 88 ? -2.704 16.511 -0.298 1.00 95.69 88 TYR A C 1
ATOM 701 O O . TYR A 1 88 ? -2.981 17.628 0.138 1.00 95.69 88 TYR A O 1
ATOM 709 N N . CYS A 1 89 ? -3.525 15.463 -0.120 1.00 96.56 89 CYS A N 1
ATOM 710 C CA . CYS A 1 89 ? -4.822 15.533 0.572 1.00 96.56 89 CYS A CA 1
ATOM 711 C C . CYS A 1 89 ? -4.730 15.576 2.115 1.00 96.56 89 CYS A C 1
ATOM 713 O O . CYS A 1 89 ? -5.731 15.383 2.812 1.00 96.56 89 CYS A O 1
ATOM 715 N N . LYS A 1 90 ? -3.523 15.780 2.654 1.00 97.38 90 LYS A N 1
ATOM 716 C CA . LYS A 1 90 ? -3.196 15.882 4.084 1.00 97.38 90 LYS A CA 1
ATOM 717 C C . LYS A 1 90 ? -3.370 14.607 4.916 1.00 97.38 90 LYS A C 1
ATOM 719 O O . LYS A 1 90 ? -3.113 14.643 6.111 1.00 97.38 90 LYS A O 1
ATOM 724 N N . ALA A 1 91 ? -3.753 13.483 4.309 1.00 98.12 91 ALA A N 1
ATOM 725 C CA . ALA A 1 91 ? -3.744 12.183 4.982 1.00 98.12 91 ALA A CA 1
ATOM 726 C C . ALA A 1 91 ? -2.353 11.519 4.927 1.00 98.12 91 ALA A C 1
ATOM 728 O O . ALA A 1 91 ? -1.602 11.782 3.982 1.00 98.12 91 ALA A O 1
ATOM 729 N N . PRO A 1 92 ? -2.008 10.638 5.880 1.00 98.38 92 PRO A N 1
ATOM 730 C CA . PRO A 1 92 ? -0.768 9.862 5.837 1.00 98.38 92 PRO A CA 1
ATOM 731 C C . PRO A 1 92 ? -0.622 9.031 4.552 1.00 98.38 92 PRO A C 1
ATOM 733 O O . PRO A 1 92 ? -1.618 8.541 4.002 1.00 98.38 92 PRO A O 1
ATOM 736 N N . ARG A 1 93 ? 0.612 8.826 4.082 1.00 98.00 93 ARG A N 1
ATOM 737 C CA . ARG A 1 93 ? 0.926 7.789 3.086 1.00 98.00 93 ARG A CA 1
ATOM 738 C C . ARG A 1 93 ? 1.756 6.683 3.708 1.00 98.00 93 ARG A C 1
ATOM 740 O O . ARG A 1 93 ? 2.685 6.958 4.467 1.00 98.00 93 ARG A O 1
ATOM 747 N N . VAL A 1 94 ? 1.440 5.450 3.331 1.00 98.00 94 VAL A N 1
ATOM 748 C CA . VAL A 1 94 ? 2.211 4.263 3.705 1.00 98.00 94 VAL A CA 1
ATOM 749 C C . VAL A 1 94 ? 3.112 3.826 2.556 1.00 98.00 94 VAL A C 1
ATOM 751 O O . VAL A 1 94 ? 2.785 4.046 1.385 1.00 98.00 94 VAL A O 1
ATOM 754 N N . ARG A 1 95 ? 4.248 3.211 2.892 1.00 96.81 95 ARG A N 1
ATOM 755 C CA . ARG A 1 95 ? 5.189 2.628 1.925 1.00 96.81 95 ARG A CA 1
ATOM 756 C C . ARG A 1 95 ? 4.993 1.121 1.805 1.00 96.81 95 ARG A C 1
ATOM 758 O O . ARG A 1 95 ? 4.780 0.441 2.802 1.00 96.81 95 ARG A O 1
ATOM 765 N N . LEU A 1 96 ? 5.142 0.624 0.586 1.00 97.19 96 LEU A N 1
ATOM 766 C CA . LEU A 1 96 ? 5.197 -0.777 0.187 1.00 97.19 96 LEU A CA 1
ATOM 767 C C . LEU A 1 96 ? 6.414 -0.973 -0.731 1.00 97.19 96 LEU A C 1
ATOM 769 O O . LEU A 1 96 ? 6.809 -0.039 -1.436 1.00 97.19 96 LEU A O 1
ATOM 773 N N . ASP A 1 97 ? 6.978 -2.178 -0.770 1.00 95.56 97 ASP A N 1
ATOM 774 C CA . ASP A 1 97 ? 8.112 -2.477 -1.651 1.00 95.56 97 ASP A CA 1
ATOM 775 C C . ASP A 1 97 ? 7.595 -3.102 -2.954 1.00 95.56 97 ASP A C 1
ATOM 777 O O . ASP A 1 97 ? 7.024 -4.188 -2.936 1.00 95.56 97 ASP A O 1
ATOM 781 N N . ALA A 1 98 ? 7.788 -2.437 -4.095 1.00 94.06 98 ALA A N 1
ATOM 782 C CA . ALA A 1 98 ? 7.472 -2.971 -5.418 1.00 94.06 98 ALA A CA 1
ATOM 783 C C . ALA A 1 98 ? 8.751 -3.518 -6.067 1.00 94.06 98 ALA A C 1
ATOM 785 O O . ALA A 1 98 ? 9.565 -2.768 -6.614 1.00 94.06 98 ALA A O 1
ATOM 786 N N . LYS A 1 99 ? 8.930 -4.842 -6.045 1.00 89.25 99 LYS A N 1
ATOM 787 C CA . LYS A 1 99 ? 10.154 -5.520 -6.520 1.00 89.25 99 LYS A CA 1
ATOM 788 C C . LYS A 1 99 ? 10.533 -5.161 -7.955 1.00 89.25 99 LYS A C 1
ATOM 790 O O . LYS A 1 99 ? 11.709 -5.178 -8.310 1.00 89.25 99 LYS A O 1
ATOM 795 N N . ASN A 1 100 ? 9.546 -4.828 -8.780 1.00 84.25 100 ASN A N 1
ATOM 796 C CA . ASN A 1 100 ? 9.737 -4.489 -10.181 1.00 84.25 100 ASN A CA 1
ATOM 797 C C . ASN A 1 100 ? 9.750 -2.977 -10.484 1.00 84.25 100 ASN A C 1
ATOM 799 O O . ASN A 1 100 ? 9.993 -2.632 -11.641 1.00 84.25 100 ASN A O 1
ATOM 803 N N . ALA A 1 101 ? 9.507 -2.096 -9.501 1.00 79.12 101 ALA A N 1
ATOM 804 C CA . ALA A 1 101 ? 9.283 -0.663 -9.739 1.00 79.12 101 ALA A CA 1
ATOM 805 C C . ALA A 1 101 ? 9.650 0.291 -8.576 1.00 79.12 101 ALA A C 1
ATOM 807 O O . ALA A 1 101 ? 9.252 1.453 -8.598 1.00 79.12 101 ALA A O 1
ATOM 808 N N . GLY A 1 102 ? 10.402 -0.162 -7.568 1.00 88.31 102 GLY A N 1
ATOM 809 C CA . GLY A 1 102 ? 10.892 0.686 -6.473 1.00 88.31 102 GLY A CA 1
ATOM 810 C C . GLY A 1 102 ? 9.961 0.717 -5.258 1.00 88.31 102 GLY A C 1
ATOM 811 O O . GLY A 1 102 ? 9.406 -0.302 -4.862 1.00 88.31 102 GLY A O 1
ATOM 812 N N . ASN A 1 103 ? 9.807 1.879 -4.621 1.00 92.62 103 ASN A N 1
ATOM 813 C CA . ASN A 1 103 ? 8.931 2.045 -3.458 1.00 92.62 103 ASN A CA 1
ATOM 814 C C . ASN A 1 103 ? 7.559 2.551 -3.900 1.00 92.62 103 ASN A C 1
ATOM 816 O O . ASN A 1 103 ? 7.444 3.667 -4.409 1.00 92.62 103 ASN A O 1
ATOM 820 N N . LEU A 1 104 ? 6.514 1.763 -3.656 1.00 95.62 104 LEU A N 1
ATOM 821 C CA . LEU A 1 104 ? 5.137 2.194 -3.856 1.00 95.62 104 LEU A CA 1
ATOM 822 C C . LEU A 1 104 ? 4.664 2.962 -2.619 1.00 95.62 104 LEU A C 1
ATOM 824 O O . LEU A 1 104 ? 4.764 2.478 -1.493 1.00 95.62 104 LEU A O 1
ATOM 828 N N . LYS A 1 105 ? 4.108 4.153 -2.830 1.00 96.31 105 LYS A N 1
ATOM 829 C CA . LYS A 1 105 ? 3.486 4.960 -1.779 1.00 96.31 105 LYS A CA 1
ATOM 830 C C . LYS A 1 105 ? 2.005 5.130 -2.063 1.00 96.31 105 LYS A C 1
ATOM 832 O O . LYS A 1 105 ? 1.644 5.689 -3.102 1.00 96.31 105 LYS A O 1
ATOM 837 N N . ILE A 1 106 ? 1.157 4.710 -1.127 1.00 96.44 106 ILE A N 1
ATOM 838 C CA . ILE A 1 106 ? -0.303 4.836 -1.243 1.00 96.44 106 ILE A CA 1
ATOM 839 C C . ILE A 1 106 ? -0.875 5.667 -0.098 1.00 96.44 106 ILE A C 1
ATOM 841 O O . ILE A 1 106 ? -0.362 5.666 1.021 1.00 96.44 106 ILE A O 1
ATOM 845 N N . CYS A 1 107 ? -1.932 6.420 -0.394 1.00 97.81 107 CYS A N 1
ATOM 846 C CA . CYS A 1 107 ? -2.626 7.223 0.600 1.00 97.81 107 CYS A CA 1
ATOM 847 C C . CYS A 1 107 ? -3.550 6.356 1.462 1.00 97.81 107 CYS A C 1
ATOM 849 O O . CYS A 1 107 ? -4.243 5.480 0.958 1.00 97.81 107 CYS A O 1
ATOM 851 N N . THR A 1 108 ? -3.597 6.661 2.755 1.00 98.06 108 THR A N 1
ATOM 852 C CA . THR A 1 108 ? -4.514 6.051 3.733 1.00 98.06 108 THR A CA 1
ATOM 853 C C . THR A 1 108 ? -5.961 6.525 3.614 1.00 98.06 108 THR A C 1
ATOM 855 O O . THR A 1 108 ? -6.844 5.969 4.260 1.00 98.06 108 THR A O 1
ATOM 858 N N . ARG A 1 109 ? -6.229 7.562 2.808 1.00 98.06 109 ARG A N 1
ATOM 859 C CA . ARG A 1 109 ? -7.569 8.127 2.652 1.00 98.06 109 ARG A CA 1
ATOM 860 C C . ARG A 1 109 ? -8.357 7.422 1.554 1.00 98.06 109 ARG A C 1
ATOM 862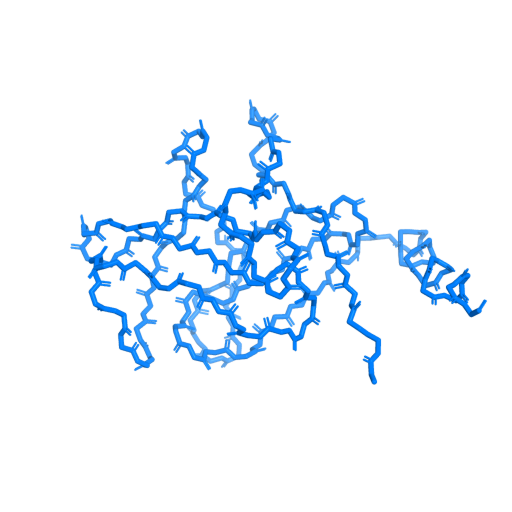 O O . ARG A 1 109 ? -7.958 7.460 0.385 1.00 98.06 109 ARG A O 1
ATOM 869 N N . LYS A 1 110 ? -9.536 6.903 1.892 1.00 96.94 110 LYS A N 1
ATOM 870 C CA . LYS A 1 110 ? -10.466 6.327 0.922 1.00 96.94 110 LYS A CA 1
ATOM 871 C C . LYS A 1 110 ? -10.872 7.360 -0.130 1.00 96.94 110 LYS A C 1
ATOM 873 O O . LYS A 1 110 ? -11.322 8.459 0.191 1.00 96.94 110 LYS A O 1
ATOM 878 N N . GLY A 1 111 ? -10.706 6.999 -1.402 1.00 94.69 111 GLY A N 1
ATOM 879 C CA . GLY A 1 111 ? -11.019 7.859 -2.548 1.00 94.69 111 GLY A CA 1
ATOM 880 C C . GLY A 1 111 ? -9.890 8.809 -2.963 1.00 94.69 111 GLY A C 1
ATOM 881 O O . GLY A 1 111 ? -10.022 9.496 -3.976 1.00 94.69 111 GLY A O 1
ATOM 882 N N . CYS A 1 112 ? -8.761 8.842 -2.244 1.00 96.44 112 CYS A N 1
ATOM 883 C CA . CYS A 1 112 ? -7.593 9.588 -2.697 1.00 96.44 112 CYS A CA 1
ATOM 884 C C . CYS A 1 112 ? -6.883 8.847 -3.836 1.00 96.44 112 CYS A C 1
ATOM 886 O O . CYS A 1 112 ? -6.542 7.674 -3.718 1.00 96.44 112 CYS A O 1
ATOM 888 N N . LYS A 1 113 ? -6.622 9.563 -4.932 1.00 94.25 113 LYS A N 1
ATOM 889 C CA . LYS A 1 113 ? -5.983 9.014 -6.134 1.00 94.25 113 LYS A CA 1
ATOM 890 C C . LYS A 1 113 ? -4.474 9.261 -6.219 1.00 94.25 113 LYS A C 1
ATOM 892 O O . LYS A 1 113 ? -3.821 8.733 -7.117 1.00 94.25 113 LYS A O 1
ATOM 897 N N . PHE A 1 114 ? -3.912 10.029 -5.284 1.00 92.75 114 PHE A N 1
ATOM 898 C CA . PHE A 1 114 ? -2.485 10.345 -5.247 1.00 92.75 114 PHE A CA 1
ATOM 899 C C . PHE A 1 114 ? -1.671 9.168 -4.699 1.00 92.75 114 PHE A C 1
ATOM 901 O O . PHE A 1 114 ? -1.625 8.933 -3.490 1.00 92.75 114 PHE A O 1
ATOM 908 N N . HIS A 1 115 ? -0.995 8.472 -5.608 1.00 92.06 115 HIS A N 1
ATOM 909 C CA . HIS A 1 115 ? -0.022 7.418 -5.342 1.00 92.06 115 HIS A CA 1
ATOM 910 C C . HIS A 1 115 ? 1.251 7.702 -6.153 1.00 92.06 115 HIS A C 1
ATOM 912 O O . HIS A 1 115 ? 1.210 8.468 -7.117 1.00 92.06 115 HIS A O 1
ATOM 918 N N . SER A 1 116 ? 2.392 7.155 -5.734 1.00 93.50 116 SER A N 1
ATOM 919 C CA . SER A 1 116 ? 3.659 7.352 -6.447 1.00 93.50 116 SER A CA 1
ATOM 920 C C . SER A 1 116 ? 4.553 6.123 -6.375 1.00 93.50 116 SER A C 1
ATOM 922 O O . SER A 1 116 ? 4.553 5.407 -5.373 1.00 93.50 116 SER A O 1
ATOM 924 N N . LEU A 1 117 ? 5.335 5.916 -7.432 1.00 93.62 117 LEU A N 1
ATOM 925 C CA . LEU A 1 117 ? 6.505 5.044 -7.427 1.00 93.62 117 LEU A CA 1
ATOM 926 C C . LEU A 1 117 ? 7.747 5.910 -7.243 1.00 93.62 117 LEU A C 1
ATOM 928 O O . LEU A 1 117 ? 7.933 6.890 -7.964 1.00 93.62 117 LEU A O 1
ATOM 932 N N . GLU A 1 118 ? 8.574 5.566 -6.264 1.00 91.94 118 GLU A N 1
ATOM 933 C CA . GLU A 1 118 ? 9.809 6.283 -5.970 1.00 91.94 118 GLU A CA 1
ATOM 934 C C . GLU A 1 118 ? 11.029 5.376 -6.099 1.00 91.94 118 GLU A C 1
ATOM 936 O O . GLU A 1 118 ? 11.073 4.259 -5.573 1.00 91.94 118 GLU A O 1
ATOM 941 N N . PHE A 1 119 ? 12.044 5.905 -6.775 1.00 92.94 119 PHE A N 1
ATOM 942 C CA . PHE A 1 119 ? 13.311 5.244 -7.042 1.00 92.94 119 PHE A CA 1
ATOM 943 C C . PHE A 1 119 ? 14.421 6.019 -6.343 1.00 92.94 119 PHE A C 1
ATOM 945 O O . PHE A 1 119 ? 14.492 7.241 -6.458 1.00 92.94 119 PHE A O 1
ATOM 952 N N . ASN A 1 120 ? 15.298 5.310 -5.638 1.00 86.38 120 ASN A N 1
ATOM 953 C CA . ASN A 1 120 ? 16.408 5.940 -4.922 1.00 86.38 120 ASN A CA 1
ATOM 954 C C . ASN A 1 120 ? 17.633 6.154 -5.820 1.00 86.38 120 ASN A C 1
ATOM 956 O O . ASN A 1 120 ? 18.490 6.976 -5.503 1.00 86.38 120 ASN A O 1
ATOM 960 N N . ARG A 1 121 ? 17.740 5.399 -6.920 1.00 88.12 121 ARG A N 1
ATOM 961 C CA . ARG A 1 121 ? 18.891 5.408 -7.824 1.00 88.12 121 ARG A CA 1
ATOM 962 C C . ARG A 1 121 ? 18.445 5.525 -9.275 1.00 88.12 121 ARG A C 1
ATOM 964 O O . ARG A 1 121 ? 17.442 4.933 -9.675 1.00 88.12 121 ARG A O 1
ATOM 971 N N . SER A 1 122 ? 19.232 6.235 -10.080 1.00 91.00 122 SER A N 1
ATOM 972 C CA . SER A 1 122 ? 19.019 6.351 -11.527 1.00 91.00 122 SER A CA 1
ATOM 973 C C . SER A 1 122 ? 19.036 5.002 -12.240 1.00 91.00 122 SER A C 1
ATOM 975 O O . SER A 1 122 ? 18.310 4.817 -13.212 1.00 91.00 122 SER A O 1
ATOM 977 N N . GLU A 1 123 ? 19.818 4.043 -11.746 1.00 90.25 123 GLU A N 1
ATOM 978 C CA . GLU A 1 123 ? 19.891 2.698 -12.322 1.00 90.25 123 GLU A CA 1
ATOM 979 C C . GLU A 1 123 ? 18.554 1.960 -12.189 1.00 90.25 123 GLU A C 1
ATOM 981 O O . GLU A 1 123 ? 18.105 1.344 -13.154 1.00 90.25 123 GLU A O 1
ATOM 986 N N . ASP A 1 124 ? 17.890 2.081 -11.034 1.00 88.56 124 ASP A N 1
ATOM 987 C CA . ASP A 1 124 ? 16.593 1.445 -10.779 1.00 88.56 124 ASP A CA 1
ATOM 988 C C . ASP A 1 124 ? 15.506 2.050 -11.679 1.00 88.56 124 ASP A C 1
ATOM 990 O O . ASP A 1 124 ? 14.702 1.329 -12.275 1.00 88.56 124 ASP A O 1
ATOM 994 N N . LEU A 1 125 ? 15.520 3.380 -11.827 1.00 90.75 125 LEU A N 1
ATOM 995 C CA . LEU A 1 125 ? 14.619 4.097 -12.728 1.00 90.75 125 LEU A CA 1
ATOM 996 C C . LEU A 1 125 ? 14.843 3.685 -14.190 1.00 90.75 125 LEU A C 1
ATOM 998 O O . LEU A 1 125 ? 13.883 3.401 -14.906 1.00 90.75 125 LEU A O 1
ATOM 1002 N N . ASN A 1 126 ? 16.098 3.616 -14.636 1.00 89.88 126 ASN A N 1
ATOM 1003 C CA . ASN A 1 126 ? 16.428 3.197 -15.997 1.00 89.88 126 ASN A CA 1
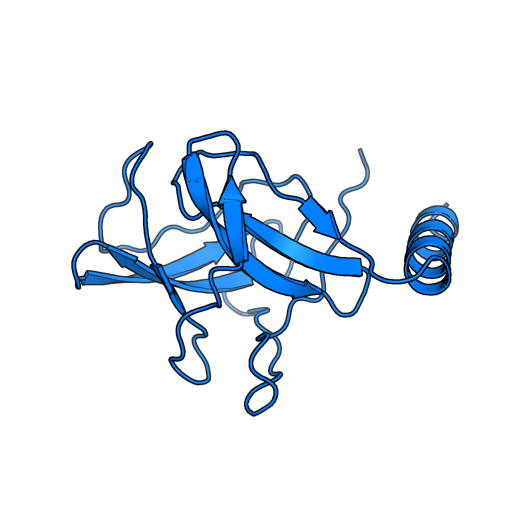ATOM 1004 C C . ASN A 1 126 ? 15.986 1.751 -16.252 1.00 89.88 126 ASN A C 1
ATOM 1006 O O . ASN A 1 126 ? 15.354 1.479 -17.270 1.00 89.88 126 ASN A O 1
ATOM 1010 N N . ALA A 1 127 ? 16.237 0.836 -15.311 1.00 87.38 127 ALA A N 1
ATOM 1011 C CA . ALA A 1 127 ? 15.794 -0.552 -15.418 1.00 87.38 127 ALA A CA 1
ATOM 1012 C C . ALA A 1 127 ? 14.264 -0.665 -15.531 1.00 87.38 127 ALA A C 1
ATOM 1014 O O . ALA A 1 127 ? 13.755 -1.462 -16.322 1.00 87.38 127 ALA A O 1
ATOM 1015 N N . PHE A 1 128 ? 13.522 0.150 -14.777 1.00 88.31 128 PHE A N 1
ATOM 1016 C CA . PHE A 1 128 ? 12.068 0.241 -14.891 1.00 88.31 128 PHE A CA 1
ATOM 1017 C C . PHE A 1 128 ? 11.623 0.758 -16.270 1.00 88.31 128 PHE A C 1
ATOM 1019 O O . PHE A 1 128 ? 10.765 0.148 -16.911 1.00 88.31 128 PHE A O 1
ATOM 1026 N N . ILE A 1 129 ? 12.235 1.837 -16.766 1.00 88.38 129 ILE A N 1
ATOM 1027 C CA . ILE A 1 129 ? 11.925 2.416 -18.083 1.00 88.38 129 ILE A CA 1
ATOM 1028 C C . ILE A 1 129 ? 12.187 1.409 -19.214 1.00 88.38 129 ILE A C 1
ATOM 1030 O O . ILE A 1 129 ? 11.361 1.278 -20.117 1.00 88.38 129 ILE A O 1
ATOM 1034 N N . GLU A 1 130 ? 13.292 0.665 -19.172 1.00 87.44 130 GLU A N 1
ATOM 1035 C CA . GLU A 1 130 ? 13.602 -0.333 -20.204 1.00 87.44 130 GLU A CA 1
ATOM 1036 C C . GLU A 1 130 ? 12.606 -1.504 -20.201 1.00 87.44 130 GLU A C 1
ATOM 1038 O O . GLU A 1 130 ? 12.144 -1.916 -21.268 1.00 87.44 130 GLU A O 1
ATOM 1043 N N . LYS A 1 131 ? 12.164 -1.978 -19.025 1.00 82.06 131 LYS A N 1
ATOM 1044 C CA . LYS A 1 131 ? 11.079 -2.978 -18.926 1.00 82.06 131 LYS A CA 1
ATOM 1045 C C . LYS A 1 131 ? 9.775 -2.478 -19.555 1.00 82.06 131 LYS A C 1
ATOM 1047 O O . LYS A 1 131 ? 9.070 -3.242 -20.216 1.00 82.06 131 LYS A O 1
ATOM 1052 N N . MET A 1 132 ? 9.473 -1.191 -19.391 1.00 79.00 132 MET A N 1
ATOM 1053 C CA . MET A 1 132 ? 8.299 -0.558 -19.999 1.00 79.00 132 MET A CA 1
ATOM 1054 C C . MET A 1 132 ? 8.404 -0.458 -21.529 1.00 79.00 132 MET A C 1
ATOM 1056 O O . MET A 1 132 ? 7.389 -0.600 -22.213 1.00 79.00 132 MET A O 1
ATOM 1060 N N . LYS A 1 133 ? 9.611 -0.257 -22.079 1.00 73.62 133 LYS A N 1
ATOM 1061 C CA . LYS A 1 133 ? 9.868 -0.200 -23.531 1.00 73.62 133 LYS A CA 1
ATOM 1062 C C . LYS A 1 133 ? 9.851 -1.578 -24.199 1.00 73.62 133 LYS A C 1
ATOM 1064 O O . LYS A 1 133 ? 9.293 -1.717 -25.282 1.00 73.62 133 LYS A O 1
ATOM 1069 N N . GLY A 1 134 ? 10.418 -2.598 -23.550 1.00 58.25 134 GLY A N 1
ATOM 1070 C CA . GLY A 1 134 ? 10.558 -3.963 -24.086 1.00 58.25 134 GLY A CA 1
ATOM 1071 C C . GLY A 1 134 ? 9.258 -4.765 -24.198 1.00 58.25 134 GLY A C 1
ATOM 1072 O O . GLY A 1 134 ? 9.289 -5.943 -24.530 1.00 58.25 134 GLY A O 1
ATOM 1073 N N . SER A 1 135 ? 8.117 -4.144 -23.907 1.00 53.00 135 SER A N 1
ATOM 1074 C CA . SER A 1 135 ? 6.810 -4.773 -24.057 1.00 53.00 135 SER A CA 1
ATOM 1075 C C . SER A 1 135 ? 6.158 -4.467 -25.426 1.00 53.00 135 SER A C 1
ATOM 1077 O O . SER A 1 135 ? 5.025 -4.891 -25.650 1.00 53.00 135 SER A O 1
ATOM 1079 N N . CYS A 1 136 ? 6.790 -3.689 -26.315 1.00 37.00 136 CYS A N 1
ATOM 1080 C CA . CYS A 1 136 ? 6.276 -3.406 -27.668 1.00 37.00 136 CYS A CA 1
ATOM 1081 C C . CYS A 1 136 ? 6.155 -4.658 -28.544 1.00 37.00 136 CYS A C 1
ATOM 1083 O O . CYS A 1 136 ? 7.117 -5.454 -28.568 1.00 37.00 136 CYS A O 1
#

Foldseek 3Di:
DDWDAFQWFAPPPVGRHTQFAQVDDDPNGTFRWKWKDAPNKIFIKTAGRTPQDGDIDDGPPDDADAFGFIWIARPGPRDTFDFDDADPVRATWGWIQGPQFAIWIDGRGHPDRDIDGDDPDPVSVVSNVVVVVVVD

Sequence (136 aa):
MRLFYLEVCCPNPKCGKSLLDEDHPVRNKPSLYLIVDKEGVRGEIFLSAFYDDYKCIEPDEPNLLPGDVVRFFCPHCGDELPIIDTCYCKAPRVRLDAKNAGNLKICTRKGCKFHSLEFNRSEDLNAFIEKMKGSC

Secondary structure (DSSP, 8-state):
-PPPBP-EE-S-TTT--B-EEEEEEETTEEEEEEEEEETTEEEEEEE--BTT---EEPPSSS---TT-B-EEE-TTT-PBPPEEEE-TTSSEEEEEEETTTEEEEEESBTT----EEE-SSHHHHHHHHHHHHTT-

pLDDT: mean 93.55, std 9.18, range [37.0, 98.75]

Radius of gyration: 14.65 Å; chains: 1; bounding box: 38×32×44 Å